Protein AF-A0A1N6H2A5-F1 (afdb_monomer_lite)

Structure (mmCIF, N/CA/C/O backbone):
data_AF-A0A1N6H2A5-F1
#
_entry.id   AF-A0A1N6H2A5-F1
#
loop_
_atom_site.group_PDB
_atom_site.id
_atom_site.type_symbol
_atom_site.label_atom_id
_atom_site.label_alt_id
_atom_site.label_comp_id
_atom_site.label_asym_id
_atom_site.label_entity_id
_atom_site.label_seq_id
_atom_site.pdbx_PDB_ins_code
_atom_site.Cartn_x
_atom_site.Cartn_y
_atom_site.Cartn_z
_atom_site.occupancy
_atom_site.B_iso_or_equiv
_atom_site.auth_seq_id
_atom_site.auth_comp_id
_atom_site.auth_asym_id
_atom_site.auth_atom_id
_atom_site.pdbx_PDB_model_num
ATOM 1 N N . MET A 1 1 ? -45.861 -10.099 0.787 1.00 38.59 1 MET A N 1
ATOM 2 C CA . MET A 1 1 ? -45.024 -10.663 1.870 1.00 38.59 1 MET A CA 1
ATOM 3 C C . MET A 1 1 ? -43.612 -10.834 1.337 1.00 38.59 1 MET A C 1
ATOM 5 O O . MET A 1 1 ? -43.448 -11.525 0.346 1.00 38.59 1 MET A O 1
ATOM 9 N N . GLY A 1 2 ? -42.616 -10.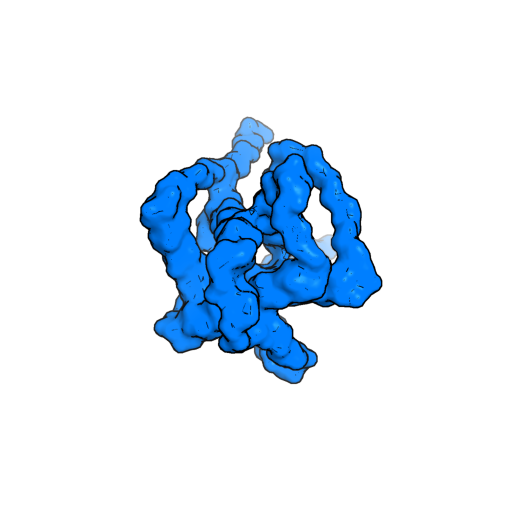193 1.945 1.00 42.06 2 GLY A N 1
ATOM 10 C CA . GLY A 1 2 ? -41.213 -10.354 1.559 1.00 42.06 2 GLY A CA 1
ATOM 11 C C . GLY A 1 2 ? -40.322 -9.941 2.720 1.00 42.06 2 GLY A C 1
ATOM 12 O O . GLY A 1 2 ? -39.887 -8.795 2.789 1.00 42.06 2 GLY A O 1
ATOM 13 N N . LYS A 1 3 ? -40.130 -10.841 3.689 1.00 43.88 3 LYS A N 1
ATOM 14 C CA . LYS A 1 3 ? -39.191 -10.620 4.793 1.00 43.88 3 LYS A CA 1
ATOM 15 C C . LYS A 1 3 ? -37.780 -10.687 4.205 1.00 43.88 3 LYS A C 1
ATOM 17 O O . LYS A 1 3 ? -37.340 -11.758 3.808 1.00 43.88 3 LYS A O 1
ATOM 22 N N . ARG A 1 4 ? -37.098 -9.542 4.099 1.00 52.56 4 ARG A N 1
ATOM 23 C CA . ARG A 1 4 ? -35.657 -9.501 3.822 1.00 52.56 4 ARG A CA 1
ATOM 24 C C . ARG A 1 4 ? -34.958 -10.090 5.041 1.00 52.56 4 ARG A C 1
ATOM 26 O O . ARG A 1 4 ? -35.020 -9.493 6.116 1.00 52.56 4 ARG A O 1
ATOM 33 N N . ASP A 1 5 ? -34.353 -11.259 4.873 1.00 48.44 5 ASP A N 1
ATOM 34 C CA . ASP A 1 5 ? -33.534 -11.893 5.900 1.00 48.44 5 ASP A CA 1
ATOM 35 C C . ASP A 1 5 ? -32.371 -10.959 6.249 1.00 48.44 5 ASP A C 1
ATOM 37 O O . ASP A 1 5 ? -31.398 -10.810 5.506 1.00 48.44 5 ASP A O 1
ATOM 41 N N . ARG A 1 6 ? -32.496 -10.273 7.387 1.00 56.66 6 ARG A N 1
ATOM 42 C CA . ARG A 1 6 ? -31.386 -9.563 8.013 1.00 56.66 6 ARG A CA 1
ATOM 43 C C . ARG A 1 6 ? -30.472 -10.628 8.598 1.00 56.66 6 ARG A C 1
ATOM 45 O O . ARG A 1 6 ? -30.715 -11.112 9.700 1.00 56.66 6 ARG A O 1
ATOM 52 N N . LEU A 1 7 ? -29.444 -11.003 7.840 1.00 55.97 7 LEU A N 1
ATOM 53 C CA . LEU A 1 7 ? -28.393 -11.885 8.334 1.00 55.97 7 LEU A CA 1
ATOM 54 C C . LEU A 1 7 ? -27.825 -11.306 9.634 1.00 55.97 7 LEU A C 1
ATOM 56 O O . LEU A 1 7 ? -27.383 -10.154 9.676 1.00 55.97 7 LEU A O 1
ATOM 60 N N . SER A 1 8 ? -27.852 -12.119 10.688 1.00 59.69 8 SER A N 1
ATOM 61 C CA . SER A 1 8 ? -27.268 -11.781 11.984 1.00 59.69 8 SER A CA 1
ATOM 62 C C . SER A 1 8 ? -25.770 -11.497 11.820 1.00 59.69 8 SER A C 1
ATOM 64 O O . SER A 1 8 ? -25.099 -12.106 10.982 1.00 59.69 8 SER A O 1
ATOM 66 N N . HIS A 1 9 ? -25.224 -10.595 12.637 1.00 60.12 9 HIS A N 1
ATOM 67 C CA . HIS A 1 9 ? -23.795 -10.256 12.663 1.00 60.12 9 HIS A CA 1
ATOM 68 C C . HIS A 1 9 ? -22.895 -11.509 12.722 1.00 60.12 9 HIS A C 1
ATOM 70 O O . HIS A 1 9 ? -21.844 -11.577 12.084 1.00 60.12 9 HIS A O 1
ATOM 76 N N . ASP A 1 10 ? -23.360 -12.557 13.404 1.00 57.78 10 ASP A N 1
ATOM 77 C CA . ASP A 1 10 ? -22.634 -13.818 13.546 1.00 57.78 10 ASP A CA 1
ATOM 78 C C . ASP A 1 10 ? -22.642 -14.673 12.259 1.00 57.78 10 ASP A C 1
ATOM 80 O O . ASP A 1 10 ? -21.664 -15.350 11.933 1.00 57.78 10 ASP A O 1
ATOM 84 N N . GLN A 1 11 ? -23.702 -14.574 11.448 1.00 64.19 11 GLN A N 1
ATOM 85 C CA . GLN A 1 11 ? -23.761 -15.204 10.124 1.00 64.19 11 GLN A CA 1
ATOM 86 C C . GLN A 1 11 ? -22.828 -14.504 9.132 1.00 64.19 11 GLN A C 1
ATOM 88 O O . GLN A 1 11 ? -22.130 -15.181 8.376 1.00 64.19 11 GLN A O 1
ATOM 93 N N . LYS A 1 12 ? -22.741 -13.166 9.185 1.00 68.19 12 LYS A N 1
ATOM 94 C CA . LYS A 1 12 ? -21.757 -12.397 8.404 1.00 68.19 12 LYS A CA 1
ATOM 95 C C . LYS A 1 12 ? -20.324 -12.781 8.790 1.00 68.19 12 LYS A C 1
ATOM 97 O O . LYS A 1 12 ? -19.493 -13.02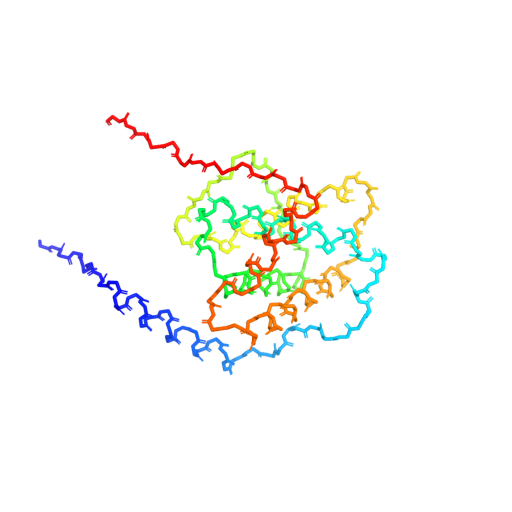5 7.916 1.00 68.19 12 LYS A O 1
ATOM 102 N N . ARG A 1 13 ? -20.046 -12.928 10.092 1.00 63.66 13 ARG A N 1
ATOM 103 C CA . ARG A 1 13 ? -18.735 -13.363 10.601 1.00 63.66 13 ARG A CA 1
ATOM 104 C C . ARG A 1 13 ? -18.364 -14.770 10.123 1.00 63.66 13 ARG A C 1
ATOM 106 O O . ARG A 1 13 ? -17.246 -14.970 9.653 1.00 63.66 13 ARG A O 1
ATOM 113 N N . LYS A 1 14 ? -19.292 -15.733 10.179 1.00 67.25 14 LYS A N 1
ATOM 114 C CA . LYS A 1 14 ? -19.076 -17.093 9.650 1.00 67.25 14 LYS A CA 1
ATOM 115 C C . LYS A 1 14 ? -18.865 -17.113 8.139 1.00 67.25 14 LYS A C 1
ATOM 117 O O . LYS A 1 14 ? -17.983 -17.830 7.674 1.00 67.25 14 LYS A O 1
ATOM 122 N N . ALA A 1 15 ? -19.623 -16.319 7.385 1.00 70.00 15 ALA A N 1
ATOM 123 C CA . ALA A 1 15 ? -19.429 -16.192 5.944 1.00 70.00 15 ALA A CA 1
ATOM 124 C C . ALA A 1 15 ? -18.030 -15.644 5.620 1.00 70.00 15 ALA A C 1
ATOM 126 O O . ALA A 1 15 ? -17.328 -16.235 4.804 1.00 70.00 15 ALA A O 1
ATOM 127 N N . LYS A 1 16 ? -17.571 -14.609 6.340 1.00 70.38 16 LYS A N 1
ATOM 128 C CA . LYS A 1 16 ? -16.218 -14.045 6.200 1.00 70.38 16 LYS A CA 1
ATOM 129 C C . LYS A 1 16 ? -15.128 -15.064 6.555 1.00 70.38 16 LYS A C 1
ATOM 131 O O . LYS A 1 16 ? -14.156 -15.197 5.823 1.00 70.38 16 LYS A O 1
ATOM 136 N N . LEU A 1 17 ? -15.300 -15.839 7.630 1.00 65.06 17 LEU A N 1
ATOM 137 C CA . LEU A 1 17 ? -14.363 -16.907 8.020 1.00 65.06 17 LEU A CA 1
ATOM 138 C C . LEU A 1 17 ? -14.310 -18.063 7.009 1.00 65.06 17 LEU A C 1
ATOM 140 O O . LEU A 1 17 ? -13.234 -18.591 6.741 1.00 65.06 17 LEU A O 1
ATOM 144 N N . LYS A 1 18 ? -15.447 -18.439 6.420 1.00 65.69 18 LYS A N 1
ATOM 145 C CA . LYS A 1 18 ? -15.499 -19.464 5.372 1.00 65.69 18 LYS A CA 1
ATOM 146 C C . LYS A 1 18 ? -14.822 -18.978 4.090 1.00 65.69 18 LYS A C 1
ATOM 148 O O . LYS A 1 18 ? -13.998 -19.688 3.526 1.00 65.69 18 LYS A O 1
ATOM 153 N N . GLN A 1 19 ? -15.102 -17.740 3.692 1.00 61.97 19 GLN A N 1
ATOM 154 C CA . GLN A 1 19 ? -14.461 -17.105 2.544 1.00 61.97 19 GLN A CA 1
ATOM 155 C C . GLN A 1 19 ? -12.942 -16.964 2.755 1.00 61.97 19 GLN A C 1
ATOM 157 O O . GLN A 1 19 ? -12.175 -17.183 1.822 1.00 61.97 19 GLN A O 1
ATOM 162 N N . ARG A 1 20 ? -12.494 -16.693 3.993 1.00 59.81 20 ARG A N 1
ATOM 163 C CA . ARG A 1 20 ? -11.072 -16.719 4.386 1.00 59.81 20 ARG A CA 1
ATOM 164 C C . ARG A 1 20 ? -10.438 -18.087 4.149 1.00 59.81 20 ARG A C 1
ATOM 166 O O . ARG A 1 20 ? -9.432 -18.152 3.454 1.00 59.81 20 ARG A O 1
ATOM 173 N N . ALA A 1 21 ? -11.038 -19.161 4.666 1.00 58.09 21 ALA A N 1
ATOM 174 C CA . ALA A 1 21 ? -10.507 -20.519 4.519 1.00 58.09 21 ALA A CA 1
ATOM 175 C C . ALA A 1 21 ? -10.443 -20.981 3.050 1.00 58.09 21 ALA A C 1
ATOM 177 O O . ALA A 1 21 ? -9.514 -21.679 2.651 1.00 58.09 21 ALA A O 1
ATOM 178 N N . GLU A 1 22 ? -11.407 -20.561 2.228 1.00 58.75 22 GLU A N 1
ATOM 179 C CA . GLU A 1 22 ? -11.428 -20.863 0.793 1.00 58.75 22 GLU A CA 1
ATOM 180 C C . GLU A 1 22 ? -10.357 -20.086 0.003 1.00 58.75 22 GLU A C 1
ATOM 182 O O . GLU A 1 22 ? -9.823 -20.619 -0.972 1.00 58.75 22 GLU A O 1
ATOM 187 N N . ARG A 1 23 ? -9.999 -18.865 0.432 1.00 58.03 23 ARG A N 1
ATOM 188 C CA . ARG A 1 23 ? -8.932 -18.049 -0.181 1.00 58.03 23 ARG A CA 1
ATOM 189 C C . ARG A 1 23 ? -7.530 -18.575 0.149 1.00 58.03 23 ARG A C 1
ATOM 191 O O . ARG A 1 23 ? -6.692 -18.649 -0.746 1.00 58.03 23 ARG A O 1
ATOM 198 N N . THR A 1 24 ? -7.286 -19.032 1.383 1.00 53.25 24 THR A N 1
ATOM 199 C CA . THR A 1 24 ? -5.956 -19.524 1.808 1.00 53.25 24 THR A CA 1
ATOM 200 C C . THR A 1 24 ? -5.507 -20.788 1.060 1.00 53.25 24 THR A C 1
ATOM 202 O O . THR A 1 24 ? -4.315 -21.068 0.988 1.00 53.25 24 THR A O 1
ATOM 205 N N . GLY A 1 25 ? -6.445 -21.564 0.502 1.00 45.12 25 GLY A N 1
ATOM 206 C CA . GLY A 1 25 ? -6.160 -22.848 -0.147 1.00 45.12 25 GLY A CA 1
ATOM 207 C C . GLY A 1 25 ? -5.847 -22.803 -1.649 1.00 45.12 25 GLY A C 1
ATOM 208 O O . GLY A 1 25 ? -5.512 -23.849 -2.198 1.00 45.12 25 GLY A O 1
ATOM 209 N N . LYS A 1 26 ? -5.988 -21.657 -2.340 1.00 47.03 26 LYS A N 1
ATOM 210 C CA . LYS A 1 26 ? -5.980 -21.619 -3.823 1.00 47.03 26 LYS A CA 1
ATOM 211 C C . LYS A 1 26 ? -4.937 -20.723 -4.495 1.00 47.03 26 LYS A C 1
ATOM 213 O O . LYS A 1 26 ? -4.764 -20.856 -5.704 1.00 47.03 26 LYS A O 1
ATOM 218 N N . HIS A 1 27 ? -4.241 -19.845 -3.778 1.00 47.25 27 HIS A N 1
ATOM 219 C CA . HIS A 1 27 ? -3.314 -18.898 -4.406 1.00 47.25 27 HIS A CA 1
ATOM 220 C C . HIS A 1 27 ? -1.849 -19.327 -4.242 1.00 47.25 27 HIS A C 1
ATOM 222 O O . HIS A 1 27 ? -1.363 -19.525 -3.129 1.00 47.25 27 HIS A O 1
ATOM 228 N N . GLU A 1 28 ? -1.126 -19.455 -5.364 1.00 55.34 28 GLU A N 1
ATOM 229 C CA . GLU A 1 28 ? 0.339 -19.369 -5.352 1.00 55.34 28 GLU A CA 1
ATOM 230 C C . GLU A 1 28 ? 0.724 -18.100 -4.593 1.00 55.34 28 GLU A C 1
ATOM 232 O O . GLU A 1 28 ? 0.212 -17.026 -4.910 1.00 55.34 28 GLU A O 1
ATOM 237 N N . LYS A 1 29 ? 1.611 -18.210 -3.597 1.00 64.25 29 LYS A N 1
ATOM 238 C CA . LYS A 1 29 ? 2.030 -17.062 -2.786 1.00 64.25 29 LYS A CA 1
ATOM 239 C C . LYS A 1 29 ? 2.582 -15.966 -3.696 1.00 64.25 29 LYS A C 1
ATOM 241 O O . LYS A 1 29 ? 3.708 -16.053 -4.189 1.00 64.25 29 LYS A O 1
ATOM 246 N N . LEU A 1 30 ? 1.783 -14.923 -3.911 1.00 78.56 30 LEU A N 1
ATOM 247 C CA . LEU A 1 30 ? 2.188 -13.766 -4.697 1.00 78.56 30 LEU A CA 1
ATOM 248 C C . LEU A 1 30 ? 3.233 -12.937 -3.947 1.00 78.56 30 LEU A C 1
ATOM 250 O O . LEU A 1 30 ? 3.970 -12.199 -4.588 1.00 78.56 30 LEU A O 1
ATOM 254 N N . ALA A 1 31 ? 3.382 -13.098 -2.634 1.00 76.00 31 ALA A N 1
ATOM 255 C CA . ALA A 1 31 ? 4.410 -12.431 -1.844 1.00 76.00 31 ALA A CA 1
ATOM 256 C C . ALA A 1 31 ? 5.836 -12.628 -2.411 1.00 76.00 31 ALA A C 1
ATOM 258 O O . ALA A 1 31 ? 6.220 -13.711 -2.862 1.00 76.00 31 ALA A O 1
ATOM 259 N N . TYR A 1 32 ? 6.636 -11.559 -2.392 1.00 79.38 32 TYR A N 1
ATOM 260 C CA . TYR A 1 32 ? 8.063 -11.575 -2.715 1.00 79.38 32 TYR A CA 1
ATOM 261 C C . TYR A 1 32 ? 8.875 -11.310 -1.445 1.00 79.38 32 TYR A C 1
ATOM 263 O O . TYR A 1 32 ? 8.805 -10.232 -0.863 1.00 79.38 32 TYR A O 1
ATOM 271 N N . SER A 1 33 ? 9.665 -12.298 -1.023 1.00 77.62 33 SER A N 1
ATOM 272 C CA . SER A 1 33 ? 10.469 -12.238 0.206 1.00 77.62 33 SER A CA 1
ATOM 273 C C . SER A 1 33 ? 11.915 -11.772 -0.003 1.00 77.62 33 SER A C 1
ATOM 275 O O . SER A 1 33 ? 12.648 -11.579 0.967 1.00 77.62 33 SER A O 1
ATOM 277 N N . GLY A 1 34 ? 12.351 -11.590 -1.254 1.00 80.31 34 GLY A N 1
ATOM 278 C CA . GLY A 1 34 ? 13.713 -11.155 -1.560 1.00 80.31 34 GLY A CA 1
ATOM 279 C C . GLY A 1 34 ? 13.966 -9.674 -1.248 1.00 80.31 34 GLY A C 1
ATOM 280 O O . GLY A 1 34 ? 13.086 -8.935 -0.808 1.00 80.31 34 GLY A O 1
ATOM 281 N N . ARG A 1 35 ? 15.206 -9.228 -1.480 1.00 84.50 35 ARG A N 1
ATOM 282 C CA . ARG A 1 35 ? 15.650 -7.856 -1.164 1.00 84.50 35 ARG A CA 1
ATOM 283 C C . ARG A 1 35 ? 15.695 -6.909 -2.363 1.00 84.50 35 ARG A C 1
ATOM 285 O O . ARG A 1 35 ? 15.912 -5.725 -2.147 1.00 84.50 35 ARG A O 1
ATOM 292 N N . LYS A 1 36 ? 15.467 -7.393 -3.594 1.00 89.25 36 LYS A N 1
ATOM 293 C CA . LYS A 1 36 ? 15.604 -6.587 -4.827 1.00 89.25 36 LYS A CA 1
ATOM 294 C C . LYS A 1 36 ? 14.823 -5.270 -4.756 1.00 89.25 36 LYS A C 1
ATOM 296 O O . LYS A 1 36 ? 15.345 -4.236 -5.134 1.00 89.25 36 LYS A O 1
ATOM 301 N N . TYR A 1 37 ? 13.599 -5.329 -4.242 1.00 90.31 37 TYR A N 1
ATOM 302 C CA . TYR A 1 37 ? 12.676 -4.195 -4.175 1.00 90.31 37 TYR A CA 1
ATOM 303 C C . TYR A 1 37 ? 12.703 -3.461 -2.828 1.00 90.31 37 TYR A C 1
ATOM 305 O O . TYR A 1 37 ? 11.877 -2.594 -2.589 1.00 90.31 37 TYR A O 1
ATOM 313 N N . LYS A 1 38 ? 13.638 -3.815 -1.937 1.00 86.81 38 LYS A N 1
ATOM 314 C CA . LYS A 1 38 ? 13.840 -3.192 -0.619 1.00 86.81 38 LYS A CA 1
ATOM 315 C C . LYS A 1 38 ? 15.108 -2.328 -0.628 1.00 86.81 38 LYS A C 1
ATOM 317 O O . LYS A 1 38 ? 15.951 -2.456 0.257 1.00 86.81 38 LYS A O 1
ATOM 322 N N . THR A 1 39 ? 15.277 -1.526 -1.674 1.00 89.19 39 THR A N 1
ATOM 323 C CA . THR A 1 39 ? 16.435 -0.645 -1.895 1.00 89.19 39 THR A CA 1
ATOM 324 C C . THR A 1 39 ? 16.003 0.821 -1.872 1.00 89.19 39 THR A C 1
ATOM 326 O O . THR A 1 39 ? 14.814 1.120 -1.983 1.00 89.19 39 THR A O 1
ATOM 329 N N . GLU A 1 40 ? 16.966 1.739 -1.742 1.00 89.06 40 GLU A N 1
ATOM 330 C CA . GLU A 1 40 ? 16.705 3.189 -1.759 1.00 89.06 40 GLU A CA 1
ATOM 331 C C . GLU A 1 40 ? 16.024 3.649 -3.056 1.00 89.06 40 GLU A C 1
ATOM 333 O O . GLU A 1 40 ? 15.149 4.506 -3.013 1.00 89.06 40 GLU A O 1
ATOM 338 N N . GLU A 1 41 ? 16.348 3.015 -4.185 1.00 91.50 41 GLU A N 1
ATOM 339 C CA . GLU A 1 41 ? 15.731 3.272 -5.493 1.00 91.50 41 GLU A CA 1
ATOM 340 C C . GLU A 1 41 ? 14.206 3.076 -5.477 1.00 91.50 41 GLU A C 1
ATOM 342 O O . GLU A 1 41 ? 13.467 3.884 -6.033 1.00 91.50 41 GLU A O 1
ATOM 347 N N . PHE A 1 42 ? 13.715 2.032 -4.799 1.00 93.25 42 PHE A N 1
ATOM 348 C CA . PHE A 1 42 ? 12.282 1.731 -4.716 1.00 93.25 42 PHE A CA 1
ATOM 349 C C . PHE A 1 42 ? 11.607 2.318 -3.470 1.00 93.25 42 PHE A C 1
ATOM 351 O O . PHE A 1 42 ? 10.391 2.186 -3.310 1.00 93.25 42 PHE A O 1
ATOM 358 N N . ALA A 1 43 ? 12.358 2.984 -2.589 1.00 92.06 43 ALA A N 1
ATOM 359 C CA . ALA A 1 43 ? 11.799 3.597 -1.390 1.00 92.06 43 ALA A CA 1
ATOM 360 C C . ALA A 1 43 ? 10.684 4.620 -1.702 1.00 92.06 43 ALA A C 1
ATOM 362 O O . ALA A 1 43 ? 9.654 4.561 -1.028 1.00 92.06 43 ALA A O 1
ATOM 363 N N . PRO A 1 44 ? 10.792 5.492 -2.732 1.00 94.19 44 PRO A N 1
ATOM 364 C CA . PRO A 1 44 ? 9.727 6.442 -3.058 1.00 94.19 44 PRO A CA 1
ATOM 365 C C . PRO A 1 44 ? 8.408 5.767 -3.448 1.00 94.19 44 PRO A C 1
ATOM 367 O O . PRO A 1 44 ? 7.347 6.156 -2.959 1.00 94.19 44 PRO A O 1
ATOM 370 N N . ILE A 1 45 ? 8.457 4.733 -4.294 1.00 94.94 45 ILE A N 1
ATOM 371 C CA . ILE A 1 45 ? 7.254 4.028 -4.755 1.00 94.94 45 ILE A CA 1
ATOM 372 C C . ILE A 1 45 ? 6.642 3.162 -3.651 1.00 94.94 45 ILE A C 1
ATOM 374 O O . ILE A 1 45 ? 5.419 3.131 -3.509 1.00 94.94 45 ILE A O 1
ATOM 378 N N . LEU A 1 46 ? 7.468 2.512 -2.822 1.00 94.56 46 LEU A N 1
ATOM 379 C CA . LEU A 1 46 ? 7.003 1.805 -1.628 1.00 94.56 46 LEU A CA 1
ATOM 380 C C . LEU A 1 46 ? 6.264 2.766 -0.701 1.00 94.56 46 LEU A C 1
ATOM 382 O O . LEU A 1 46 ? 5.103 2.527 -0.382 1.00 94.56 46 LEU A O 1
ATOM 386 N N . PHE A 1 47 ? 6.899 3.889 -0.361 1.00 94.75 47 PHE A N 1
ATOM 387 C CA . PHE A 1 47 ? 6.315 4.904 0.505 1.00 94.75 47 PHE A CA 1
ATOM 388 C C . PHE A 1 47 ? 4.986 5.430 -0.047 1.00 94.75 47 PHE A C 1
ATOM 390 O O . PHE A 1 47 ? 3.998 5.473 0.677 1.00 94.75 47 PHE A O 1
ATOM 397 N N . ARG A 1 48 ? 4.911 5.768 -1.340 1.00 95.31 48 ARG A N 1
ATOM 398 C CA . ARG A 1 48 ? 3.658 6.235 -1.960 1.00 95.31 48 ARG A CA 1
ATOM 399 C C . ARG A 1 48 ? 2.557 5.181 -1.952 1.00 95.31 48 ARG A C 1
ATOM 401 O O . ARG A 1 48 ? 1.399 5.515 -1.721 1.00 95.31 48 ARG A O 1
ATOM 408 N N . THR A 1 49 ? 2.912 3.915 -2.149 1.00 96.38 49 THR A N 1
ATOM 409 C CA . THR A 1 49 ? 1.948 2.812 -2.040 1.00 96.38 49 THR A CA 1
ATOM 410 C C . THR A 1 49 ? 1.411 2.697 -0.614 1.00 96.38 49 THR A C 1
ATOM 412 O O . THR A 1 49 ? 0.206 2.596 -0.406 1.00 96.38 49 THR A O 1
ATOM 415 N N . GLU A 1 50 ? 2.299 2.768 0.375 1.00 96.50 50 GLU A N 1
ATOM 416 C CA . GLU A 1 50 ? 1.955 2.723 1.794 1.00 96.50 50 GLU A CA 1
ATOM 417 C C . GLU A 1 50 ? 1.096 3.920 2.227 1.00 96.50 50 GLU A C 1
ATOM 419 O O . GLU A 1 50 ? 0.149 3.742 2.994 1.00 96.50 50 GLU A O 1
ATOM 424 N N . VAL A 1 51 ? 1.355 5.120 1.694 1.00 95.75 51 VAL A N 1
ATOM 425 C CA . VAL A 1 51 ? 0.497 6.297 1.911 1.00 95.75 51 VAL A CA 1
ATOM 426 C C . VAL A 1 51 ? -0.908 6.049 1.363 1.00 95.75 51 VAL A C 1
ATOM 428 O O . VAL A 1 51 ? -1.867 6.260 2.096 1.00 95.75 51 VAL A O 1
ATOM 431 N N . GLY A 1 52 ? -1.057 5.524 0.143 1.00 94.31 52 GLY A N 1
ATOM 432 C CA . GLY A 1 52 ? -2.381 5.224 -0.422 1.00 94.31 52 GLY A CA 1
ATOM 433 C C . GLY A 1 52 ? -3.170 4.180 0.382 1.00 94.31 52 GLY A C 1
ATOM 434 O O . GLY A 1 52 ? -4.384 4.310 0.568 1.00 94.31 52 GLY A O 1
ATOM 435 N N . ILE A 1 53 ? -2.487 3.167 0.929 1.00 95.75 53 ILE A N 1
ATOM 436 C CA . ILE A 1 53 ? -3.103 2.197 1.851 1.00 95.75 53 ILE A CA 1
ATOM 437 C C . ILE A 1 53 ? -3.558 2.896 3.139 1.00 95.75 53 ILE A C 1
ATOM 439 O O . ILE A 1 53 ? -4.676 2.671 3.606 1.00 95.75 53 ILE A O 1
ATOM 443 N N . TYR A 1 54 ? -2.707 3.751 3.710 1.00 94.81 54 TYR A N 1
ATOM 444 C CA . TYR A 1 54 ? -3.017 4.473 4.941 1.00 94.81 54 TYR A CA 1
ATOM 445 C C . TYR A 1 54 ? -4.164 5.478 4.758 1.00 94.81 54 TYR A C 1
ATOM 447 O O . TYR A 1 54 ? -5.052 5.537 5.606 1.00 94.81 54 TYR A O 1
ATOM 455 N N . GLU A 1 55 ? -4.210 6.201 3.637 1.00 92.44 55 GLU A N 1
ATOM 456 C CA . GLU A 1 55 ? -5.337 7.064 3.257 1.00 92.44 55 GLU A CA 1
ATOM 457 C C . GLU A 1 55 ? -6.647 6.289 3.254 1.00 92.44 55 GLU A C 1
ATOM 459 O O . GLU A 1 55 ? -7.598 6.680 3.926 1.00 92.44 55 GLU A O 1
ATOM 464 N N . SER A 1 56 ? -6.669 5.139 2.582 1.00 91.75 56 SER A N 1
ATOM 465 C CA . SER A 1 56 ? -7.856 4.281 2.518 1.00 91.75 56 SER A CA 1
ATOM 466 C C . SER A 1 56 ? -8.300 3.818 3.905 1.00 91.75 56 SER A C 1
ATOM 468 O O . SER A 1 56 ? -9.492 3.802 4.210 1.00 91.75 56 SER A O 1
ATOM 470 N N . TYR A 1 57 ? -7.340 3.465 4.764 1.00 92.69 57 TYR A N 1
ATOM 471 C CA . TYR A 1 57 ? -7.602 3.050 6.139 1.00 92.69 57 TYR A CA 1
ATOM 472 C C . TYR A 1 57 ? -8.231 4.170 6.969 1.00 92.69 57 TYR A C 1
ATOM 474 O O . TYR A 1 57 ? -9.211 3.923 7.669 1.00 92.69 57 TYR A O 1
ATOM 482 N N . VAL A 1 58 ? -7.719 5.398 6.862 1.00 89.69 58 VAL A N 1
ATOM 483 C CA . VAL A 1 58 ? -8.282 6.566 7.556 1.00 89.69 58 VAL A CA 1
ATOM 484 C C . VAL A 1 58 ? -9.667 6.920 7.011 1.00 89.69 58 VAL A C 1
ATOM 486 O O . VAL A 1 58 ? -10.582 7.134 7.801 1.00 89.69 58 VAL A O 1
ATOM 489 N N . ILE A 1 59 ? -9.842 6.925 5.687 1.00 86.31 59 ILE A N 1
ATOM 490 C CA . ILE A 1 59 ? -11.119 7.226 5.019 1.00 86.31 59 ILE A CA 1
ATOM 491 C C . ILE A 1 59 ? -12.215 6.235 5.437 1.00 86.31 59 ILE A C 1
ATOM 493 O O . ILE A 1 59 ? -13.353 6.633 5.661 1.00 86.31 59 ILE A O 1
ATOM 497 N N . CYS A 1 60 ? -11.878 4.955 5.610 1.00 85.00 60 CYS A N 1
ATOM 498 C CA . CYS A 1 60 ? -12.815 3.929 6.079 1.00 85.00 60 CYS A CA 1
ATOM 499 C C . CYS A 1 60 ? -12.989 3.907 7.607 1.00 85.00 60 CYS A C 1
ATOM 501 O O . CYS A 1 60 ? -13.259 2.847 8.169 1.00 85.00 60 CYS A O 1
ATOM 503 N N . GLY A 1 61 ? -12.739 5.015 8.310 1.00 85.38 61 GLY A N 1
ATOM 504 C CA . GLY A 1 61 ? -12.906 5.083 9.765 1.00 85.38 61 GLY A CA 1
ATOM 505 C C . GLY A 1 61 ? -12.037 4.084 10.538 1.00 85.38 61 GLY A C 1
ATOM 506 O O . GLY A 1 61 ? -12.389 3.688 11.645 1.00 85.38 61 GLY A O 1
ATOM 507 N N . ARG A 1 62 ? -10.899 3.660 9.967 1.00 89.62 62 ARG A N 1
ATOM 508 C CA . ARG A 1 62 ? -9.985 2.646 10.527 1.00 89.62 62 ARG A CA 1
ATOM 509 C C . ARG A 1 62 ? -10.586 1.239 10.636 1.00 89.62 62 ARG A C 1
ATOM 511 O O . ARG A 1 62 ? -10.139 0.427 11.444 1.00 89.62 62 ARG A O 1
ATOM 518 N N . GLU A 1 63 ? -11.552 0.910 9.781 1.00 88.62 63 GLU A N 1
ATOM 519 C CA . GLU A 1 63 ? -12.200 -0.409 9.771 1.00 88.62 63 GLU A CA 1
ATOM 520 C C . GLU A 1 63 ? -11.643 -1.381 8.713 1.00 88.62 63 GLU A C 1
ATOM 522 O O . GLU A 1 63 ? -12.001 -2.565 8.715 1.00 88.62 63 GLU A O 1
ATOM 527 N N . LEU A 1 64 ? -10.726 -0.942 7.833 1.00 90.19 64 LEU A N 1
ATOM 528 C CA . LEU A 1 64 ? -10.086 -1.860 6.876 1.00 90.19 64 LEU A CA 1
ATOM 529 C C . LEU A 1 64 ? -9.316 -2.95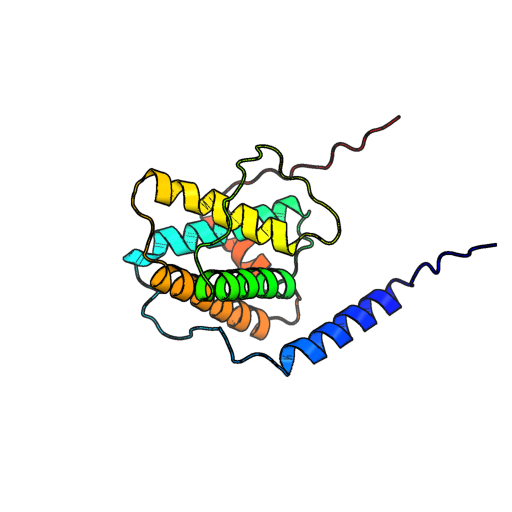8 7.603 1.00 90.19 64 LEU A C 1
ATOM 531 O O . LEU A 1 64 ? -8.748 -2.743 8.667 1.00 90.19 64 LEU A O 1
ATOM 535 N N . THR A 1 65 ? -9.268 -4.142 7.003 1.00 92.00 65 THR A N 1
ATOM 536 C CA . THR A 1 65 ? -8.500 -5.282 7.520 1.00 92.00 65 THR A CA 1
ATOM 537 C C . THR A 1 65 ? -7.339 -5.603 6.599 1.00 92.00 65 THR A C 1
ATOM 539 O O . THR A 1 65 ? -7.464 -5.417 5.389 1.00 92.00 65 THR A O 1
ATOM 542 N N . ASP A 1 66 ? -6.277 -6.203 7.132 1.00 91.94 66 ASP A N 1
ATOM 543 C CA . ASP A 1 66 ? -5.125 -6.652 6.343 1.00 91.94 66 ASP A CA 1
ATOM 544 C C . ASP A 1 66 ? -5.551 -7.587 5.192 1.00 91.94 66 ASP A C 1
ATOM 546 O O . ASP A 1 66 ? -4.943 -7.560 4.129 1.00 91.94 66 ASP A O 1
ATOM 550 N N . ASP A 1 67 ? -6.620 -8.377 5.368 1.00 90.31 67 ASP A N 1
ATOM 551 C CA . ASP A 1 67 ? -7.188 -9.246 4.318 1.00 90.31 67 ASP A CA 1
ATOM 552 C C . ASP A 1 67 ? -7.734 -8.459 3.111 1.00 90.31 67 ASP A C 1
ATOM 554 O O . ASP A 1 67 ? -7.683 -8.937 1.980 1.00 90.31 67 ASP A O 1
ATOM 558 N N . LEU A 1 68 ? -8.307 -7.273 3.350 1.00 91.44 68 LEU A N 1
ATOM 559 C CA . LEU A 1 68 ? -8.851 -6.415 2.290 1.00 91.44 68 LEU A CA 1
ATOM 560 C C . LEU A 1 68 ? -7.715 -5.735 1.531 1.00 91.44 68 LEU A C 1
ATOM 562 O O . LEU A 1 68 ? -7.757 -5.655 0.307 1.00 91.44 68 LEU A O 1
ATOM 566 N N . ILE A 1 69 ? -6.677 -5.300 2.253 1.00 94.31 69 ILE A N 1
ATOM 567 C CA . ILE A 1 69 ? -5.474 -4.734 1.639 1.00 94.31 69 ILE A CA 1
ATOM 568 C C . ILE A 1 69 ? -4.769 -5.790 0.784 1.00 94.31 69 ILE A C 1
ATOM 570 O O . ILE A 1 69 ? -4.406 -5.515 -0.356 1.00 94.31 69 ILE A O 1
ATOM 574 N N . GLU A 1 70 ? -4.621 -7.011 1.303 1.00 94.19 70 GLU A N 1
ATOM 575 C CA . GLU A 1 70 ? -4.073 -8.138 0.550 1.00 94.19 70 GLU A CA 1
ATOM 576 C C . GLU A 1 70 ? -4.872 -8.380 -0.736 1.00 94.19 70 GLU A C 1
ATOM 578 O O . GLU A 1 70 ? -4.289 -8.350 -1.817 1.00 94.19 70 GLU A O 1
ATOM 583 N N . ALA A 1 71 ? -6.199 -8.518 -0.646 1.00 91.56 71 ALA A N 1
ATOM 584 C CA . ALA A 1 71 ? -7.054 -8.747 -1.811 1.00 91.56 71 ALA A CA 1
ATOM 585 C C . ALA A 1 71 ? -6.947 -7.625 -2.861 1.00 91.56 71 ALA A C 1
ATOM 587 O O . ALA A 1 71 ? -6.842 -7.904 -4.060 1.00 91.56 71 ALA A O 1
ATOM 588 N N . ALA A 1 72 ? -6.911 -6.362 -2.425 1.00 93.62 72 ALA A N 1
ATOM 589 C CA . ALA A 1 72 ? -6.722 -5.213 -3.304 1.00 93.62 72 ALA A CA 1
ATOM 590 C C . ALA A 1 72 ? -5.368 -5.271 -4.036 1.00 93.62 72 ALA A C 1
ATOM 592 O O . ALA A 1 72 ? -5.311 -5.141 -5.262 1.00 93.62 72 ALA A O 1
ATOM 593 N N . ILE A 1 73 ? -4.278 -5.540 -3.311 1.00 95.25 73 ILE A N 1
ATOM 594 C CA . ILE A 1 73 ? -2.931 -5.632 -3.887 1.00 95.25 73 ILE A CA 1
ATOM 595 C C . ILE A 1 73 ? -2.809 -6.836 -4.833 1.00 95.25 73 ILE A C 1
ATOM 597 O O . ILE A 1 73 ? -2.248 -6.708 -5.924 1.00 95.25 73 ILE A O 1
ATOM 601 N N . GLU A 1 74 ? -3.354 -7.999 -4.470 1.00 94.00 74 GLU A N 1
ATOM 602 C CA . GLU A 1 74 ? -3.383 -9.173 -5.346 1.00 94.00 74 GLU A CA 1
ATOM 603 C C . GLU A 1 74 ? -4.134 -8.879 -6.646 1.00 94.00 74 GLU A C 1
ATOM 605 O O . GLU A 1 74 ? -3.654 -9.211 -7.737 1.00 94.00 74 GLU A O 1
ATOM 610 N N . ARG A 1 75 ? -5.283 -8.200 -6.551 1.00 92.06 75 ARG A N 1
ATOM 611 C CA . ARG A 1 75 ? -6.064 -7.776 -7.714 1.00 92.06 75 ARG A CA 1
ATOM 612 C C . ARG A 1 75 ? -5.258 -6.847 -8.619 1.00 92.06 75 ARG A C 1
ATOM 614 O O . ARG A 1 75 ? -5.241 -7.084 -9.828 1.00 92.06 75 ARG A O 1
ATOM 621 N N . MET A 1 76 ? -4.538 -5.867 -8.067 1.00 93.62 76 MET A N 1
ATOM 622 C CA . MET A 1 76 ? -3.639 -5.007 -8.850 1.00 93.62 76 MET A CA 1
ATOM 623 C C . MET A 1 76 ? -2.556 -5.821 -9.562 1.00 93.62 76 MET A C 1
ATOM 625 O O . MET A 1 76 ? -2.383 -5.681 -10.771 1.00 93.62 76 MET A O 1
ATOM 629 N N . VAL A 1 77 ? -1.871 -6.726 -8.855 1.00 92.94 77 VAL A N 1
ATOM 630 C CA . VAL A 1 77 ? -0.834 -7.589 -9.446 1.00 92.94 77 VAL A CA 1
ATOM 631 C C . VAL A 1 77 ? -1.399 -8.426 -10.597 1.00 92.94 77 VAL A C 1
ATOM 633 O O . VAL A 1 77 ? -0.787 -8.507 -11.664 1.00 92.94 77 VAL A O 1
ATOM 636 N N . ILE A 1 78 ? -2.574 -9.034 -10.414 1.00 91.62 78 ILE A N 1
ATOM 637 C CA . ILE A 1 78 ? -3.238 -9.838 -11.450 1.00 91.62 78 ILE A CA 1
ATOM 638 C C . ILE A 1 78 ? -3.607 -8.974 -12.661 1.00 91.62 78 ILE A C 1
ATOM 640 O O . ILE A 1 78 ? -3.395 -9.405 -13.796 1.00 91.62 78 ILE A O 1
ATOM 644 N N . GLN A 1 79 ? -4.140 -7.768 -1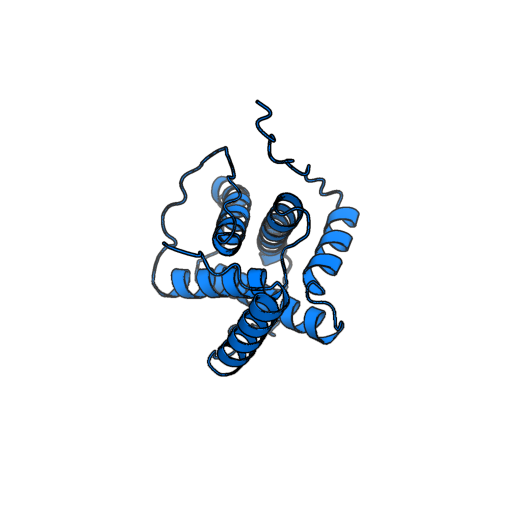2.450 1.00 90.19 79 GLN A N 1
ATOM 645 C CA . GLN A 1 79 ? -4.485 -6.848 -13.537 1.00 90.19 79 GLN A CA 1
ATOM 646 C C . GLN A 1 79 ? -3.237 -6.405 -14.314 1.00 90.19 79 GLN A C 1
ATOM 648 O O . GLN A 1 79 ? -3.218 -6.522 -15.538 1.00 90.19 79 GLN A O 1
ATOM 653 N N . MET A 1 80 ? -2.164 -6.010 -13.622 1.00 90.81 80 MET A N 1
ATOM 654 C CA . MET A 1 80 ? -0.902 -5.580 -14.244 1.00 90.81 80 MET A CA 1
ATOM 655 C C . MET A 1 80 ? -0.222 -6.692 -15.049 1.00 90.81 80 MET A C 1
ATOM 657 O O . MET A 1 80 ? 0.411 -6.428 -16.069 1.00 90.81 80 MET A O 1
ATOM 661 N N . ARG A 1 81 ? -0.371 -7.956 -14.632 1.00 90.19 81 ARG A N 1
ATOM 662 C CA . ARG A 1 81 ? 0.115 -9.107 -15.412 1.00 90.19 81 ARG A CA 1
ATOM 663 C C . ARG A 1 81 ? -0.660 -9.313 -16.714 1.00 90.19 81 ARG A C 1
ATOM 665 O O . ARG A 1 81 ? -0.086 -9.808 -17.678 1.00 90.19 81 ARG A O 1
ATOM 672 N N . LYS A 1 82 ? -1.950 -8.965 -16.745 1.00 88.38 82 LYS A N 1
ATOM 673 C CA . LYS A 1 82 ? -2.819 -9.133 -17.923 1.00 88.38 82 LYS A CA 1
ATOM 674 C C . LYS A 1 82 ? -2.693 -7.994 -18.933 1.00 88.38 82 LYS A C 1
ATOM 676 O O . LYS A 1 82 ? -3.017 -8.191 -20.099 1.00 88.38 82 LYS A O 1
ATOM 681 N N . GLY A 1 83 ? -2.242 -6.819 -18.508 1.00 82.50 83 GLY A N 1
ATOM 682 C CA . GLY A 1 83 ? -2.154 -5.646 -19.368 1.00 82.50 83 GLY A CA 1
ATOM 683 C C . GLY A 1 83 ? -1.928 -4.361 -18.574 1.00 82.50 83 GLY A C 1
ATOM 684 O O . GLY A 1 83 ? -1.658 -4.420 -17.374 1.00 82.50 83 GLY A O 1
ATOM 685 N N . PRO A 1 84 ? -2.000 -3.192 -19.228 1.00 76.25 84 PRO A N 1
ATOM 686 C CA . PRO A 1 84 ? -2.000 -1.920 -18.516 1.00 76.25 84 PRO A CA 1
ATOM 687 C C . PRO A 1 84 ? -3.188 -1.859 -17.548 1.00 76.25 84 PRO A C 1
ATOM 689 O O . PRO A 1 84 ? -4.267 -2.382 -17.842 1.00 76.25 84 PRO A O 1
ATOM 692 N N . LEU A 1 85 ? -2.992 -1.218 -16.392 1.00 72.94 85 LEU A N 1
ATOM 693 C CA . LEU A 1 85 ? -4.100 -0.950 -15.476 1.00 72.94 85 LEU A CA 1
ATOM 694 C C . LEU A 1 85 ? -5.162 -0.106 -16.205 1.00 72.94 85 LEU A C 1
ATOM 696 O O . LEU A 1 85 ? -4.789 0.798 -16.960 1.00 72.94 85 LEU A O 1
ATOM 700 N N . PRO A 1 86 ? -6.466 -0.371 -15.996 1.00 68.69 86 PRO A N 1
ATOM 701 C CA . PRO A 1 86 ? -7.535 0.429 -16.592 1.00 68.69 86 PRO A CA 1
ATOM 702 C C . PRO A 1 86 ? -7.316 1.913 -16.306 1.00 68.69 86 PRO A C 1
ATOM 704 O O . PRO A 1 86 ? -6.854 2.247 -15.219 1.00 68.69 86 PRO A O 1
ATOM 707 N N . HIS A 1 87 ? -7.634 2.813 -17.237 1.00 60.53 87 HIS A N 1
ATOM 708 C CA . HIS A 1 87 ? -7.464 4.250 -16.996 1.00 60.53 87 HIS A CA 1
ATOM 709 C C . HIS A 1 87 ? -8.204 4.681 -15.722 1.00 60.53 87 HIS A C 1
ATOM 711 O O . HIS A 1 87 ? -9.357 4.310 -15.508 1.00 60.53 87 HIS A O 1
ATOM 717 N N . PHE A 1 88 ? -7.506 5.414 -14.857 1.00 60.31 88 PHE A N 1
ATOM 718 C CA . PHE A 1 88 ? -8.086 5.989 -13.651 1.00 60.31 88 PHE A CA 1
ATOM 719 C C . PHE A 1 88 ? -8.817 7.274 -14.036 1.00 60.31 88 PHE A C 1
ATOM 721 O O . PHE A 1 88 ? -8.251 8.126 -14.720 1.00 60.31 88 PHE A O 1
ATOM 728 N N . PHE A 1 89 ? -10.075 7.416 -13.620 1.00 55.91 89 PHE A N 1
ATOM 729 C CA . PHE A 1 89 ? -10.772 8.692 -13.729 1.00 55.91 89 PHE A CA 1
ATOM 730 C C . PHE A 1 89 ? -10.464 9.505 -12.477 1.00 55.91 89 PHE A C 1
ATOM 732 O O . PHE A 1 89 ? -10.801 9.096 -11.367 1.00 55.91 89 PHE A O 1
ATOM 739 N N . LYS A 1 90 ? -9.825 10.664 -12.665 1.00 57.41 90 LYS A N 1
ATOM 740 C CA . LYS A 1 90 ? -9.455 11.605 -11.602 1.00 57.41 90 LYS A CA 1
ATOM 741 C C . LYS A 1 90 ? -10.722 12.253 -11.022 1.00 57.41 90 LYS A C 1
ATOM 743 O O . LYS A 1 90 ? -11.066 13.383 -11.347 1.00 57.41 90 LYS A O 1
ATOM 748 N N . SER A 1 91 ? -11.477 11.509 -10.214 1.00 56.31 91 SER A N 1
ATOM 749 C CA . SER A 1 91 ? -12.578 12.064 -9.428 1.00 56.31 91 SER A CA 1
ATOM 750 C C . SER A 1 91 ? -12.002 12.691 -8.165 1.00 56.31 91 SER A C 1
ATOM 752 O O . SER A 1 91 ? -11.404 12.001 -7.342 1.00 56.31 91 SER A O 1
ATOM 754 N N . ASN A 1 92 ? -12.208 13.993 -7.971 1.00 56.19 92 ASN A N 1
ATOM 755 C CA . ASN A 1 92 ? -11.820 14.671 -6.728 1.00 56.19 92 ASN A CA 1
ATOM 756 C C . ASN A 1 92 ? -12.653 14.218 -5.515 1.00 56.19 92 ASN A C 1
ATOM 758 O O . ASN A 1 92 ? -12.319 14.558 -4.385 1.00 56.19 92 ASN A O 1
ATOM 762 N N . VAL A 1 93 ? -13.711 13.434 -5.737 1.00 57.25 93 VAL A N 1
ATOM 763 C CA . VAL A 1 93 ? -14.560 12.875 -4.687 1.00 57.25 93 VAL A CA 1
ATOM 764 C C . VAL A 1 93 ? -14.268 11.385 -4.575 1.00 57.25 93 VAL A C 1
ATOM 766 O O . VAL A 1 93 ? -14.535 10.628 -5.509 1.00 57.25 93 VAL A O 1
ATOM 769 N N . ILE A 1 94 ? -13.708 10.979 -3.436 1.00 58.47 94 ILE A N 1
ATOM 770 C CA . ILE A 1 94 ? -13.650 9.574 -3.038 1.00 58.47 94 ILE A CA 1
ATOM 771 C C . ILE A 1 94 ? -14.991 9.252 -2.385 1.00 58.47 94 ILE A C 1
ATOM 773 O O . ILE A 1 94 ? -15.294 9.753 -1.303 1.00 58.47 94 ILE A O 1
ATOM 777 N N . THR A 1 95 ? -15.812 8.443 -3.046 1.00 57.75 95 THR A N 1
ATOM 778 C CA . THR A 1 95 ? -17.074 7.978 -2.469 1.00 57.75 95 THR A CA 1
ATOM 779 C C . THR A 1 95 ? -16.847 6.614 -1.834 1.00 57.75 95 THR A C 1
ATOM 781 O O . THR A 1 95 ? -16.601 5.634 -2.533 1.00 57.75 95 THR A O 1
ATOM 784 N N . VAL A 1 96 ? -16.938 6.538 -0.506 1.00 58.62 96 VAL A N 1
ATOM 785 C CA . VAL A 1 96 ? -16.945 5.252 0.197 1.00 58.62 96 VAL A CA 1
ATOM 786 C C . VAL A 1 96 ? -18.295 4.591 -0.058 1.00 58.62 96 VAL A C 1
ATOM 788 O O . VAL A 1 96 ? -19.316 5.013 0.481 1.00 58.62 96 VAL A O 1
ATOM 791 N N . VAL A 1 97 ? -18.309 3.573 -0.914 1.00 62.69 97 VAL A N 1
ATOM 792 C CA . VAL A 1 97 ? -19.474 2.703 -1.102 1.00 62.69 97 VAL A CA 1
ATOM 793 C C . VAL A 1 97 ? -19.239 1.444 -0.276 1.00 62.69 97 VAL A C 1
ATOM 795 O O . VAL A 1 97 ? -18.253 0.745 -0.503 1.00 62.69 97 VAL A O 1
ATOM 798 N N . GLU A 1 98 ? -20.128 1.165 0.682 1.00 61.72 98 GLU A N 1
ATOM 799 C CA . GLU A 1 98 ? -20.067 -0.046 1.514 1.00 61.72 98 GLU A CA 1
ATOM 800 C C . GLU A 1 98 ? -19.998 -1.294 0.613 1.00 61.72 98 GLU A C 1
ATOM 802 O O . GLU A 1 98 ? -20.850 -1.495 -0.258 1.00 61.72 98 GLU A O 1
ATOM 807 N N . GLY A 1 99 ? -18.964 -2.119 0.797 1.00 67.06 99 GLY A N 1
ATOM 808 C CA . GLY A 1 99 ? -18.683 -3.287 -0.042 1.00 67.06 99 GLY A CA 1
ATOM 809 C C . GLY A 1 99 ? -17.777 -3.033 -1.254 1.00 67.06 99 GLY A C 1
ATOM 810 O O . GLY A 1 99 ? -17.586 -3.957 -2.049 1.00 67.06 99 GLY A O 1
ATOM 811 N N . ASN A 1 100 ? -17.224 -1.824 -1.414 1.00 79.62 100 ASN A N 1
ATOM 812 C CA . ASN A 1 100 ? -16.255 -1.483 -2.463 1.00 79.62 100 ASN A CA 1
ATOM 813 C C . ASN A 1 100 ? -14.898 -0.996 -1.913 1.00 79.62 100 ASN A C 1
ATOM 815 O O . ASN A 1 100 ? -14.162 -0.259 -2.570 1.00 79.62 100 ASN A O 1
ATOM 819 N N . GLU A 1 101 ? -14.551 -1.408 -0.695 1.00 84.19 101 GLU A N 1
ATOM 820 C CA . GLU A 1 101 ? -13.338 -0.981 0.004 1.00 84.19 101 GLU A CA 1
ATOM 821 C C . GLU A 1 101 ? -12.058 -1.433 -0.715 1.00 84.19 101 GLU A C 1
ATOM 823 O O . GLU A 1 101 ? -11.050 -0.731 -0.696 1.00 84.19 101 GLU A O 1
ATOM 828 N N . GLU A 1 102 ? -12.092 -2.592 -1.383 1.00 88.50 102 GLU A N 1
ATOM 829 C CA . GLU A 1 102 ? -10.964 -3.073 -2.190 1.00 88.50 102 GLU A CA 1
ATOM 830 C C . GLU A 1 102 ? -10.647 -2.102 -3.340 1.00 88.50 102 GLU A C 1
ATOM 832 O O . GLU A 1 102 ? -9.481 -1.811 -3.589 1.00 88.50 102 GLU A O 1
ATOM 837 N N . GLU A 1 103 ? -11.667 -1.574 -4.025 1.00 86.31 103 GLU A N 1
ATOM 838 C CA . GLU A 1 103 ? -11.466 -0.629 -5.129 1.00 86.31 103 GLU A CA 1
ATOM 839 C C . GLU A 1 103 ? -10.957 0.715 -4.611 1.00 86.31 103 GLU A C 1
ATOM 841 O O . GLU A 1 103 ? -10.027 1.271 -5.185 1.00 86.31 103 GLU A O 1
ATOM 846 N N . LEU A 1 104 ? -11.464 1.178 -3.466 1.00 87.81 104 LEU A N 1
ATOM 847 C CA . LEU A 1 104 ? -10.961 2.380 -2.803 1.00 87.81 104 LEU A CA 1
ATOM 848 C C . LEU A 1 104 ? -9.453 2.300 -2.509 1.00 87.81 104 LEU A C 1
ATOM 850 O O . LEU A 1 104 ? -8.725 3.271 -2.729 1.00 87.81 104 LEU A O 1
ATOM 854 N N . VAL A 1 105 ? -8.972 1.147 -2.030 1.00 92.62 105 VAL A N 1
ATOM 855 C CA . VAL A 1 105 ? -7.538 0.927 -1.778 1.00 92.62 105 VAL A CA 1
ATOM 856 C C . VAL A 1 105 ? -6.737 1.041 -3.070 1.00 92.62 105 VAL A C 1
ATOM 858 O O . VAL A 1 105 ? -5.711 1.722 -3.108 1.00 92.62 105 VAL A O 1
ATOM 861 N N . ILE A 1 106 ? -7.220 0.415 -4.144 1.00 92.69 106 ILE A N 1
ATOM 862 C CA . ILE A 1 106 ? -6.583 0.480 -5.463 1.00 92.69 106 ILE A CA 1
ATOM 863 C C . ILE A 1 106 ? -6.545 1.926 -5.967 1.00 92.69 106 ILE A C 1
ATOM 865 O O . ILE A 1 106 ? -5.495 2.399 -6.401 1.00 92.69 106 ILE A O 1
ATOM 869 N N . GLU A 1 107 ? -7.664 2.642 -5.889 1.00 89.69 107 GLU A N 1
ATOM 870 C CA . GLU A 1 107 ? -7.778 4.037 -6.313 1.00 89.69 107 GLU A CA 1
ATOM 871 C C . GLU A 1 107 ? -6.825 4.951 -5.537 1.00 89.69 107 GLU A C 1
ATOM 873 O O . GLU A 1 107 ? -6.123 5.767 -6.139 1.00 89.69 107 GLU A O 1
ATOM 878 N N . SER A 1 108 ? -6.731 4.776 -4.219 1.00 91.38 108 SER A N 1
ATOM 879 C CA . SER A 1 108 ? -5.881 5.605 -3.356 1.00 91.38 108 SER A CA 1
ATOM 880 C C . SER A 1 108 ? -4.389 5.347 -3.587 1.00 91.38 108 SER A C 1
ATOM 882 O O . SER A 1 108 ? -3.592 6.288 -3.631 1.00 91.38 108 SER A O 1
ATOM 884 N N . ILE A 1 109 ? -3.992 4.086 -3.814 1.00 94.50 109 ILE A N 1
ATOM 885 C CA . ILE A 1 109 ? -2.621 3.739 -4.224 1.00 94.50 109 ILE A CA 1
ATOM 886 C C . ILE A 1 109 ? -2.284 4.406 -5.558 1.00 94.50 109 ILE A C 1
ATOM 888 O O . ILE A 1 109 ? -1.248 5.058 -5.684 1.00 94.50 109 ILE A O 1
ATOM 892 N N . ARG A 1 110 ? -3.164 4.271 -6.554 1.00 92.12 110 ARG A N 1
ATOM 893 C CA . ARG A 1 110 ? -2.929 4.821 -7.893 1.00 92.12 110 ARG A CA 1
ATOM 894 C C . ARG A 1 110 ? -2.830 6.340 -7.879 1.00 92.12 110 ARG A C 1
ATOM 896 O O . ARG A 1 110 ? -1.913 6.875 -8.491 1.00 92.12 110 ARG A O 1
ATOM 903 N N . ARG A 1 111 ? -3.695 7.019 -7.122 1.00 90.06 111 ARG A N 1
ATOM 904 C CA . ARG A 1 111 ? -3.620 8.471 -6.921 1.00 90.06 111 ARG A CA 1
ATOM 905 C C . ARG A 1 111 ? -2.275 8.899 -6.335 1.00 90.06 111 ARG A C 1
ATOM 907 O O . ARG A 1 111 ? -1.705 9.892 -6.770 1.00 90.06 111 ARG A O 1
ATOM 914 N N . ASN A 1 112 ? -1.737 8.145 -5.380 1.00 92.25 112 ASN A N 1
ATOM 915 C CA . ASN A 1 112 ? -0.419 8.438 -4.819 1.00 92.25 112 ASN A CA 1
ATOM 916 C C . ASN A 1 112 ? 0.729 8.167 -5.801 1.00 92.25 112 ASN A C 1
ATOM 918 O O . ASN A 1 112 ? 1.765 8.831 -5.730 1.00 92.25 112 ASN A O 1
ATOM 922 N N . TRP A 1 113 ? 0.563 7.216 -6.721 1.00 93.75 113 TRP A N 1
ATOM 923 C CA . TRP A 1 113 ? 1.528 6.959 -7.791 1.00 93.75 113 TRP A CA 1
ATOM 924 C C . TRP A 1 113 ? 1.539 8.048 -8.867 1.00 93.75 113 TRP A C 1
ATOM 926 O O . TRP A 1 113 ? 2.609 8.301 -9.418 1.00 93.75 113 TRP A O 1
ATOM 936 N N . GLU A 1 114 ? 0.423 8.749 -9.107 1.00 90.06 114 GLU A N 1
ATOM 937 C CA . 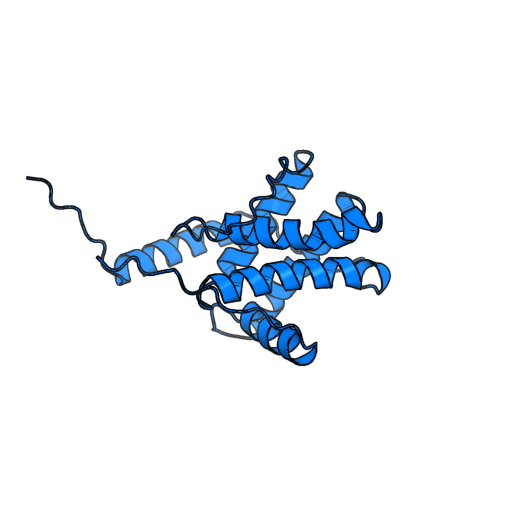GLU A 1 114 ? 0.383 9.889 -10.046 1.00 90.06 114 GLU A CA 1
ATOM 938 C C . GLU A 1 114 ? 1.449 10.940 -9.710 1.00 90.06 114 GLU A C 1
ATOM 940 O O . GLU A 1 114 ? 2.051 11.517 -10.604 1.00 90.06 114 GLU A O 1
ATOM 945 N N . ILE A 1 115 ? 1.773 11.130 -8.428 1.00 89.38 115 ILE A N 1
ATOM 946 C CA . ILE A 1 115 ? 2.809 12.077 -7.986 1.00 89.38 115 ILE A CA 1
ATOM 947 C C . ILE A 1 115 ? 4.197 11.706 -8.538 1.00 89.38 115 ILE A C 1
ATOM 949 O O . ILE A 1 115 ? 5.032 12.583 -8.753 1.00 89.38 115 ILE A O 1
ATOM 953 N N . LEU A 1 116 ? 4.475 10.413 -8.725 1.00 89.75 116 LEU A N 1
ATOM 954 C CA . LEU A 1 116 ? 5.726 9.926 -9.317 1.00 89.75 116 LEU A CA 1
ATOM 955 C C . LEU A 1 116 ? 5.650 9.916 -10.844 1.00 89.75 116 LEU A C 1
ATOM 957 O O . LEU A 1 116 ? 6.636 10.229 -11.507 1.00 89.75 116 LEU A O 1
ATOM 961 N N . GLU A 1 117 ? 4.480 9.606 -11.399 1.00 89.38 117 GLU A N 1
ATOM 962 C CA . GLU A 1 117 ? 4.226 9.675 -12.839 1.00 89.38 117 GLU A CA 1
ATOM 963 C C . GLU A 1 117 ? 4.383 11.104 -13.377 1.00 89.38 117 GLU A C 1
ATOM 965 O O . GLU A 1 117 ? 5.103 11.311 -14.351 1.00 89.38 117 GLU A O 1
ATOM 970 N N . GLU A 1 118 ? 3.827 12.105 -12.687 1.00 89.75 118 GLU A N 1
ATOM 971 C CA . GLU A 1 118 ? 3.966 13.532 -13.012 1.00 89.75 118 GLU A CA 1
ATOM 972 C C . GLU A 1 118 ? 5.431 14.005 -12.982 1.00 89.75 118 GLU A C 1
ATOM 974 O O . GLU A 1 118 ? 5.797 14.950 -13.681 1.00 89.75 118 GLU A O 1
ATOM 979 N N . LYS A 1 119 ? 6.292 13.329 -12.212 1.00 89.81 119 LYS A N 1
ATOM 980 C CA . LYS A 1 119 ? 7.738 13.598 -12.139 1.00 89.81 119 LYS A CA 1
ATOM 981 C C . LYS A 1 119 ? 8.568 12.789 -13.137 1.00 89.81 119 LYS A C 1
ATOM 983 O O . LYS A 1 119 ? 9.773 13.004 -13.227 1.00 89.81 119 LYS A O 1
ATOM 988 N N . GLY A 1 120 ? 7.958 11.856 -13.868 1.00 88.44 120 GLY A N 1
ATOM 989 C CA . GLY A 1 120 ? 8.676 10.915 -14.730 1.00 88.44 120 GLY A CA 1
ATOM 990 C C . GLY A 1 120 ? 9.526 9.895 -13.959 1.00 88.44 120 GLY A C 1
ATOM 991 O O . GLY A 1 120 ? 10.425 9.290 -14.533 1.00 88.44 120 GLY A O 1
ATOM 992 N N . GLU A 1 121 ? 9.248 9.696 -12.670 1.00 91.69 121 GLU A N 1
ATOM 993 C CA . GLU A 1 121 ? 9.985 8.799 -11.767 1.00 91.69 121 GLU A CA 1
ATOM 994 C C . GLU A 1 121 ? 9.286 7.438 -11.608 1.00 91.69 121 GLU A C 1
ATOM 996 O O . GLU A 1 121 ? 9.633 6.650 -10.728 1.00 91.69 121 GLU A O 1
ATOM 1001 N N . MET A 1 122 ? 8.268 7.156 -12.426 1.00 91.62 122 MET A N 1
ATOM 1002 C CA . MET A 1 122 ? 7.471 5.941 -12.299 1.00 91.62 122 MET A CA 1
ATOM 1003 C C . MET A 1 122 ? 8.268 4.705 -12.753 1.00 91.62 122 MET A C 1
ATOM 1005 O O . MET A 1 122 ? 8.681 4.641 -13.915 1.00 91.62 122 MET A O 1
ATOM 1009 N N . PRO A 1 123 ? 8.460 3.692 -11.883 1.00 92.19 123 PRO A N 1
ATOM 1010 C CA . PRO A 1 123 ? 9.141 2.464 -12.268 1.00 92.19 123 PRO A CA 1
ATOM 1011 C C . PRO A 1 123 ? 8.408 1.691 -13.366 1.00 92.19 123 PRO A C 1
ATOM 1013 O O . PRO A 1 123 ? 7.196 1.815 -13.563 1.00 92.19 123 PRO A O 1
ATOM 1016 N N . GLY A 1 124 ? 9.146 0.803 -14.034 1.00 91.50 124 GLY A N 1
ATOM 1017 C CA . GLY A 1 124 ? 8.569 -0.130 -14.993 1.00 91.50 124 GLY A CA 1
ATOM 1018 C C . GLY A 1 124 ? 7.534 -1.057 -14.348 1.00 91.50 124 GLY A C 1
ATOM 1019 O O . GLY A 1 124 ? 7.597 -1.388 -13.163 1.00 91.50 124 GLY A O 1
ATOM 1020 N N . ARG A 1 125 ? 6.583 -1.537 -15.155 1.00 92.00 125 ARG A N 1
ATOM 1021 C CA . ARG A 1 125 ? 5.475 -2.397 -14.705 1.00 92.00 125 ARG A CA 1
ATOM 1022 C C . ARG A 1 125 ? 5.922 -3.601 -13.874 1.00 92.00 125 ARG A C 1
ATOM 1024 O O . ARG A 1 125 ? 5.289 -3.917 -12.870 1.00 92.00 125 ARG A O 1
ATOM 1031 N N . ASP A 1 126 ? 6.984 -4.280 -14.292 1.00 91.56 126 ASP A N 1
ATOM 1032 C CA . ASP A 1 126 ? 7.465 -5.482 -13.606 1.00 91.56 126 ASP A CA 1
ATOM 1033 C C . ASP A 1 126 ? 8.058 -5.149 -12.230 1.00 91.56 126 ASP A C 1
ATOM 1035 O O . ASP A 1 126 ? 7.907 -5.923 -11.281 1.00 91.56 126 ASP A O 1
ATOM 1039 N N . ASP A 1 127 ? 8.656 -3.967 -12.088 1.00 93.31 127 ASP A N 1
ATOM 1040 C CA . ASP A 1 127 ? 9.172 -3.489 -10.811 1.00 93.31 127 ASP A CA 1
ATOM 1041 C C . ASP A 1 127 ? 8.050 -3.008 -9.890 1.00 93.31 127 ASP A C 1
ATOM 1043 O O . ASP A 1 127 ? 8.070 -3.335 -8.706 1.00 93.31 127 ASP A O 1
ATOM 1047 N N . LEU A 1 128 ? 7.004 -2.369 -10.425 1.00 93.94 128 LEU A N 1
ATOM 1048 C CA . LEU A 1 128 ? 5.781 -2.076 -9.666 1.00 93.94 128 LEU A CA 1
ATOM 1049 C C . LEU A 1 128 ? 5.130 -3.354 -9.126 1.00 93.94 128 LEU A C 1
ATOM 1051 O O . LEU A 1 128 ? 4.764 -3.423 -7.954 1.00 93.94 128 LEU A O 1
ATOM 1055 N N . ILE A 1 129 ? 5.038 -4.402 -9.954 1.00 93.50 129 ILE A N 1
ATOM 1056 C CA . ILE A 1 129 ? 4.582 -5.723 -9.503 1.00 93.50 129 ILE A CA 1
ATOM 1057 C C . ILE A 1 129 ? 5.492 -6.231 -8.377 1.00 93.50 129 ILE A C 1
ATOM 1059 O O . ILE A 1 129 ? 4.999 -6.736 -7.371 1.00 93.50 129 ILE A O 1
ATOM 1063 N N . GLY A 1 130 ? 6.811 -6.092 -8.508 1.00 93.75 130 GLY A N 1
ATOM 1064 C CA . GLY A 1 130 ? 7.775 -6.450 -7.467 1.00 93.75 130 GLY A CA 1
ATOM 1065 C C . GLY A 1 130 ? 7.563 -5.719 -6.137 1.00 93.75 130 GLY A C 1
ATOM 1066 O O . GLY A 1 130 ? 7.585 -6.346 -5.072 1.00 93.75 130 GLY A O 1
ATOM 1067 N N . VAL A 1 131 ? 7.299 -4.416 -6.198 1.00 94.25 131 VAL A N 1
ATOM 1068 C CA . VAL A 1 131 ? 6.989 -3.553 -5.050 1.00 94.25 131 VAL A CA 1
ATOM 1069 C C . VAL A 1 131 ? 5.697 -4.000 -4.365 1.00 94.25 131 VAL A C 1
ATOM 1071 O O . VAL A 1 131 ? 5.702 -4.264 -3.164 1.00 94.25 131 VAL A O 1
ATOM 1074 N N . LEU A 1 132 ? 4.616 -4.212 -5.121 1.00 95.44 132 LEU A N 1
ATOM 1075 C CA . LEU A 1 132 ? 3.346 -4.716 -4.583 1.00 95.44 132 LEU A CA 1
ATOM 1076 C C . LEU A 1 132 ? 3.513 -6.075 -3.889 1.00 95.44 132 LEU A C 1
ATOM 1078 O O . LEU A 1 132 ? 3.047 -6.283 -2.770 1.00 95.44 132 LEU A O 1
ATOM 1082 N N . ARG A 1 133 ? 4.256 -6.996 -4.509 1.00 94.44 133 ARG A N 1
ATOM 1083 C CA . ARG A 1 133 ? 4.567 -8.307 -3.919 1.00 94.44 133 ARG A CA 1
ATOM 1084 C C . ARG A 1 133 ? 5.426 -8.199 -2.656 1.00 94.44 133 ARG A C 1
ATOM 1086 O O . ARG A 1 133 ? 5.349 -9.070 -1.791 1.00 94.44 133 ARG A O 1
ATOM 1093 N N . THR A 1 134 ? 6.236 -7.150 -2.540 1.00 94.50 134 THR A N 1
ATOM 1094 C CA . THR A 1 134 ? 7.021 -6.865 -1.333 1.00 94.50 134 THR A CA 1
ATOM 1095 C C . THR A 1 134 ? 6.113 -6.419 -0.188 1.00 94.50 134 THR A C 1
ATOM 1097 O O . THR A 1 134 ? 6.309 -6.861 0.942 1.00 94.50 134 THR A O 1
ATOM 1100 N N . ILE A 1 135 ? 5.073 -5.632 -0.476 1.00 94.25 135 ILE A N 1
ATOM 1101 C CA . ILE A 1 135 ? 4.061 -5.235 0.513 1.00 94.25 135 ILE A CA 1
ATOM 1102 C C . ILE A 1 135 ? 3.226 -6.438 0.959 1.00 94.25 135 ILE A C 1
ATOM 1104 O O . ILE A 1 135 ? 3.015 -6.599 2.158 1.00 94.25 135 ILE A O 1
ATOM 1108 N N . LEU A 1 136 ? 2.841 -7.340 0.045 1.00 93.56 136 LEU A N 1
ATOM 1109 C CA . LEU A 1 136 ? 2.195 -8.614 0.412 1.00 93.56 136 LEU A CA 1
ATOM 1110 C C . LEU A 1 136 ? 3.038 -9.415 1.415 1.00 93.56 136 LEU A C 1
ATOM 1112 O O . LEU A 1 136 ? 2.519 -9.957 2.385 1.00 93.56 136 LEU A O 1
ATOM 1116 N N . HIS A 1 137 ? 4.359 -9.443 1.231 1.00 91.44 137 HIS A N 1
ATOM 1117 C CA . HIS A 1 137 ? 5.241 -10.099 2.191 1.00 91.44 137 HIS A CA 1
ATOM 1118 C C . HIS A 1 137 ? 5.295 -9.375 3.549 1.00 91.44 137 HIS A C 1
ATOM 1120 O O . HIS A 1 137 ? 5.368 -10.030 4.589 1.00 91.44 137 HIS A O 1
ATOM 1126 N N . SER A 1 138 ? 5.247 -8.040 3.566 1.00 90.12 138 SER A N 1
ATOM 1127 C CA . SER A 1 138 ? 5.133 -7.269 4.811 1.00 90.12 138 SER A CA 1
ATOM 1128 C C . SER A 1 138 ? 3.806 -7.542 5.528 1.00 90.12 138 SER A C 1
ATOM 1130 O O . SER A 1 138 ? 3.814 -7.741 6.741 1.00 90.12 138 SER A O 1
ATOM 1132 N N . LEU A 1 139 ? 2.689 -7.620 4.798 1.00 91.25 139 LEU A N 1
ATOM 1133 C CA . LEU A 1 139 ? 1.380 -8.012 5.332 1.00 91.25 139 LEU A CA 1
ATOM 1134 C C . LEU A 1 139 ? 1.454 -9.377 6.025 1.00 91.25 139 LEU A C 1
ATOM 1136 O O . LEU A 1 139 ? 1.076 -9.486 7.191 1.00 91.25 139 LEU A O 1
ATOM 1140 N N . ASP A 1 140 ? 2.021 -10.384 5.356 1.00 88.06 140 ASP A N 1
ATOM 1141 C CA . ASP A 1 140 ? 2.233 -11.720 5.930 1.00 88.06 140 ASP A CA 1
ATOM 1142 C C . ASP A 1 140 ? 3.058 -11.671 7.225 1.00 88.06 140 ASP A C 1
ATOM 1144 O O . ASP A 1 140 ? 2.714 -12.310 8.225 1.00 88.06 140 ASP A O 1
ATOM 1148 N N . LEU A 1 141 ? 4.148 -10.896 7.222 1.00 88.56 141 LEU A N 1
ATOM 1149 C CA . LEU A 1 141 ? 5.038 -10.759 8.371 1.00 88.56 141 LEU A CA 1
ATOM 1150 C C . LEU A 1 141 ? 4.296 -10.177 9.582 1.00 88.56 141 LEU A C 1
ATOM 1152 O O . LEU A 1 141 ? 4.324 -10.773 10.658 1.00 88.56 141 LEU A O 1
ATOM 1156 N N . TRP A 1 142 ? 3.613 -9.045 9.417 1.00 88.12 142 TRP A N 1
ATOM 1157 C CA . TRP A 1 142 ? 2.930 -8.360 10.521 1.00 88.12 142 TRP A CA 1
ATOM 1158 C C . TRP A 1 142 ? 1.676 -9.099 10.993 1.00 88.12 142 TRP A C 1
ATOM 1160 O O . TRP A 1 142 ? 1.393 -9.136 12.193 1.00 88.12 142 TRP A O 1
ATOM 1170 N N . ARG A 1 143 ? 0.980 -9.782 10.080 1.00 82.75 143 ARG A N 1
ATOM 1171 C CA . ARG A 1 143 ? -0.125 -10.680 10.422 1.00 82.75 143 ARG A CA 1
ATOM 1172 C C . ARG A 1 143 ? 0.347 -11.874 11.248 1.00 82.75 143 ARG A C 1
ATOM 1174 O O . ARG A 1 143 ? -0.342 -12.281 12.169 1.00 82.75 143 ARG A O 1
ATOM 1181 N N . SER A 1 144 ? 1.529 -12.426 10.972 1.00 80.94 144 SER A N 1
ATOM 1182 C CA . SER A 1 144 ? 2.059 -13.551 11.760 1.00 80.94 144 SER A CA 1
ATOM 1183 C C . SER A 1 144 ? 2.451 -13.174 13.196 1.00 80.94 144 SER A C 1
ATOM 1185 O O . SER A 1 144 ? 2.475 -14.033 14.074 1.00 80.94 144 SER A O 1
ATOM 1187 N N . GLN A 1 145 ? 2.742 -11.894 13.447 1.00 81.38 145 GLN A N 1
ATOM 1188 C CA . GLN A 1 145 ? 3.179 -11.400 14.756 1.00 81.38 145 GLN A CA 1
ATOM 1189 C C . GLN A 1 145 ? 2.018 -11.037 15.686 1.00 81.38 145 GLN A C 1
ATOM 1191 O O . GLN A 1 145 ? 2.229 -10.872 16.887 1.00 81.38 145 GLN A O 1
ATOM 1196 N N . THR A 1 146 ? 0.797 -10.896 15.162 1.00 76.44 146 THR A N 1
ATOM 1197 C CA . THR A 1 146 ? -0.362 -10.456 15.946 1.00 76.44 146 THR A CA 1
ATOM 1198 C C . THR A 1 146 ? -1.598 -11.291 15.620 1.00 76.44 146 THR A C 1
ATOM 1200 O O . THR A 1 146 ? -1.834 -11.662 14.480 1.00 76.44 146 THR A O 1
ATOM 1203 N N . LEU A 1 147 ? -2.449 -11.560 16.614 1.00 77.50 147 LEU A N 1
ATOM 1204 C CA . LEU A 1 147 ? -3.766 -12.175 16.372 1.00 77.50 147 LEU A CA 1
ATOM 1205 C C . LEU A 1 147 ? -4.807 -11.152 15.875 1.00 77.50 147 LEU A C 1
ATOM 1207 O O . LEU A 1 147 ? -5.990 -11.475 15.755 1.00 77.50 147 LEU A O 1
ATOM 1211 N N . HIS A 1 148 ? -4.384 -9.909 15.625 1.00 82.00 148 HIS A N 1
ATOM 1212 C CA . HIS A 1 148 ? -5.264 -8.816 15.244 1.00 82.00 148 HIS A CA 1
ATOM 1213 C C . HIS A 1 148 ? -5.456 -8.794 13.720 1.00 82.00 148 HIS A C 1
ATOM 1215 O O . HIS A 1 148 ? -4.481 -8.915 12.982 1.00 82.00 148 HIS A O 1
ATOM 1221 N N . PRO A 1 149 ? -6.682 -8.585 13.209 1.00 82.44 149 PRO A N 1
ATOM 1222 C CA . PRO A 1 149 ? -6.947 -8.532 11.766 1.00 82.44 149 PRO A CA 1
ATOM 1223 C C . PRO A 1 149 ? -6.363 -7.295 11.049 1.00 82.44 149 PRO A C 1
ATOM 1225 O O . PRO A 1 149 ? -6.576 -7.147 9.847 1.00 82.44 149 PRO A O 1
ATOM 1228 N N . GLN A 1 150 ? -5.689 -6.402 11.780 1.00 90.50 150 GLN A N 1
ATOM 1229 C CA . GLN A 1 150 ? -5.133 -5.120 11.318 1.00 90.50 150 GLN A CA 1
ATOM 1230 C C . GLN A 1 150 ? -3.659 -4.962 11.748 1.00 90.50 150 GLN A C 1
ATOM 1232 O O . GLN A 1 150 ? -3.218 -3.864 12.080 1.00 90.50 150 GLN A O 1
ATOM 1237 N N . GLY A 1 151 ? -2.908 -6.062 11.860 1.00 90.19 151 GLY A N 1
ATOM 1238 C CA . GLY A 1 151 ? -1.528 -6.039 12.353 1.00 90.19 151 GLY A CA 1
ATOM 1239 C C . GLY A 1 151 ? -0.620 -5.142 11.510 1.00 90.19 151 GLY A C 1
ATOM 1240 O O . GLY A 1 151 ? 0.102 -4.303 12.052 1.00 90.19 151 GLY A O 1
ATOM 1241 N N . TYR A 1 152 ? -0.703 -5.265 10.183 1.00 92.94 152 TYR A N 1
ATOM 1242 C CA . TYR A 1 152 ? 0.029 -4.396 9.261 1.00 92.94 152 TYR A CA 1
ATOM 1243 C C . TYR A 1 152 ? -0.480 -2.955 9.309 1.00 92.94 152 TYR A C 1
ATOM 1245 O O . TYR A 1 152 ? 0.323 -2.028 9.380 1.00 92.94 152 TYR A O 1
ATOM 1253 N N . LEU A 1 153 ? -1.799 -2.752 9.318 1.00 93.75 153 LEU A N 1
ATOM 1254 C CA . LEU A 1 153 ? -2.394 -1.412 9.344 1.00 93.75 153 LEU A CA 1
ATOM 1255 C C . LEU A 1 153 ? -2.037 -0.616 10.610 1.00 93.75 153 LEU A C 1
ATOM 1257 O O . LEU A 1 153 ? -1.769 0.580 10.517 1.00 93.75 153 LEU A O 1
ATOM 1261 N N . HIS A 1 154 ? -1.946 -1.256 11.779 1.00 91.81 154 HIS A N 1
ATOM 1262 C CA . HIS A 1 154 ? -1.467 -0.590 12.996 1.00 91.81 154 HIS A CA 1
ATOM 1263 C C . HIS A 1 154 ? 0.020 -0.241 12.937 1.00 91.81 154 HIS A C 1
ATOM 1265 O O . HIS A 1 154 ? 0.414 0.846 13.370 1.00 91.81 154 HIS A O 1
ATOM 1271 N N . PHE A 1 155 ? 0.848 -1.140 12.393 1.00 92.31 155 PHE A N 1
ATOM 1272 C CA . PHE A 1 155 ? 2.250 -0.827 12.120 1.00 92.31 155 PHE A CA 1
ATOM 1273 C C . PHE A 1 155 ? 2.355 0.398 11.202 1.00 92.31 155 PHE A C 1
ATOM 1275 O O . PHE A 1 155 ? 3.074 1.349 11.518 1.00 92.31 155 PHE A O 1
ATOM 1282 N N . LEU A 1 156 ? 1.589 0.391 10.110 1.00 93.19 156 LEU A N 1
ATOM 1283 C CA . LEU A 1 156 ? 1.570 1.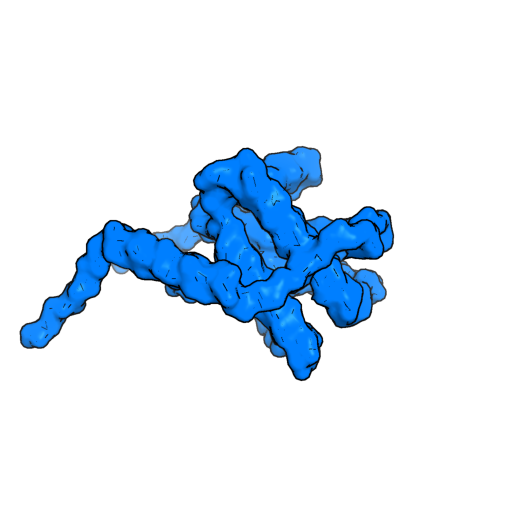440 9.104 1.00 93.19 156 LEU A CA 1
ATOM 1284 C C . LEU A 1 156 ? 1.111 2.779 9.690 1.00 93.19 156 LEU A C 1
ATOM 1286 O O . LEU A 1 156 ? 1.779 3.788 9.495 1.00 93.19 156 LEU A O 1
ATOM 1290 N N . GLU A 1 157 ? 0.032 2.797 10.472 1.00 92.69 157 GLU A N 1
ATOM 1291 C CA . GLU A 1 157 ? -0.438 4.004 11.157 1.00 92.69 157 GLU A CA 1
ATOM 1292 C C . GLU A 1 157 ? 0.642 4.586 12.084 1.00 92.69 157 GLU A C 1
ATOM 1294 O O . GLU A 1 157 ? 0.898 5.793 12.079 1.00 92.69 157 GLU A O 1
ATOM 1299 N N . GLY A 1 158 ? 1.312 3.736 12.868 1.00 91.44 158 GLY A N 1
ATOM 1300 C CA . GLY A 1 158 ? 2.414 4.162 13.731 1.00 91.44 158 GLY A CA 1
ATOM 1301 C C . GLY A 1 158 ? 3.607 4.709 12.943 1.00 91.44 158 GLY A C 1
ATOM 1302 O O . GLY A 1 158 ? 4.226 5.690 13.359 1.00 91.44 158 GLY A O 1
ATOM 1303 N N . PHE A 1 159 ? 3.924 4.100 11.801 1.00 91.50 159 PHE A N 1
ATOM 1304 C CA . PHE A 1 159 ? 4.986 4.544 10.902 1.00 91.50 159 PHE A CA 1
ATOM 1305 C C . PHE A 1 159 ? 4.662 5.900 10.257 1.00 91.50 159 PHE A C 1
ATOM 1307 O O . PHE A 1 159 ? 5.474 6.822 10.330 1.00 91.50 159 PHE A O 1
ATOM 1314 N N . MET A 1 160 ? 3.450 6.068 9.728 1.00 93.38 160 MET A N 1
ATOM 1315 C CA . MET A 1 160 ? 2.999 7.301 9.075 1.00 93.38 160 MET A CA 1
ATOM 1316 C C . MET A 1 160 ? 2.966 8.492 10.036 1.00 93.38 160 MET A C 1
ATOM 1318 O O . MET A 1 160 ? 3.437 9.576 9.691 1.00 93.38 160 MET A O 1
ATOM 1322 N N . LYS A 1 161 ? 2.525 8.278 11.285 1.00 90.81 161 LYS A N 1
ATOM 1323 C CA . LYS A 1 161 ? 2.581 9.305 12.340 1.00 90.81 161 LYS A CA 1
ATOM 1324 C C . LYS A 1 161 ? 4.011 9.766 12.631 1.00 90.81 161 LYS A C 1
ATOM 1326 O O . LYS A 1 161 ? 4.239 10.959 12.803 1.00 90.81 161 LYS A O 1
ATOM 1331 N N . LYS A 1 162 ? 4.986 8.849 12.654 1.00 90.38 162 LYS A N 1
ATOM 1332 C CA . LYS A 1 162 ? 6.407 9.195 12.863 1.00 90.38 162 LYS A CA 1
ATOM 1333 C C . LYS A 1 162 ? 6.993 10.007 11.711 1.00 90.38 162 LYS A C 1
ATOM 1335 O O . LYS A 1 162 ? 7.876 10.823 11.947 1.00 90.38 162 LYS A O 1
ATOM 1340 N N . LEU A 1 163 ? 6.503 9.791 10.493 1.00 87.81 163 LEU A N 1
ATOM 1341 C CA . LEU A 1 163 ? 6.909 10.541 9.304 1.00 87.81 163 LEU A CA 1
ATOM 1342 C C . LEU A 1 163 ? 6.156 11.871 9.131 1.00 87.81 163 LEU A C 1
ATOM 1344 O O . LEU A 1 163 ? 6.432 12.601 8.184 1.00 87.81 163 LEU A O 1
ATOM 1348 N N . GLY A 1 164 ? 5.220 12.200 10.029 1.00 85.06 164 GLY A N 1
ATOM 1349 C CA . GLY A 1 164 ? 4.443 13.439 9.961 1.00 85.06 164 GLY A CA 1
ATOM 1350 C C . GLY A 1 164 ? 3.359 13.444 8.879 1.00 85.06 164 GLY A C 1
ATOM 1351 O O . GLY A 1 164 ? 2.874 14.512 8.514 1.00 85.06 164 GLY A O 1
ATOM 1352 N N . VAL A 1 165 ? 2.961 12.275 8.363 1.00 84.56 165 VAL A N 1
ATOM 1353 C CA . VAL A 1 165 ? 1.859 12.166 7.398 1.00 84.56 165 VAL A CA 1
ATOM 1354 C C . VAL A 1 165 ? 0.533 12.339 8.141 1.00 84.56 165 VAL A C 1
ATOM 1356 O O . VAL A 1 165 ? 0.142 11.487 8.943 1.00 84.56 165 VAL A O 1
ATOM 1359 N N . SER A 1 166 ? -0.159 13.448 7.873 1.00 76.62 166 SER A N 1
ATOM 1360 C CA . SER A 1 166 ? -1.485 13.751 8.421 1.00 76.62 166 SER A CA 1
ATOM 1361 C C . SER A 1 166 ? -2.536 13.638 7.324 1.00 76.62 166 SER A C 1
ATOM 1363 O O . SER A 1 166 ? -2.455 14.342 6.320 1.00 76.62 166 SER A O 1
ATOM 1365 N N . ILE A 1 167 ? -3.517 12.761 7.525 1.00 78.50 167 ILE A N 1
ATOM 1366 C CA . ILE A 1 167 ? -4.675 12.597 6.643 1.00 78.50 167 ILE A CA 1
ATOM 1367 C C . ILE A 1 167 ? -5.911 12.871 7.486 1.00 78.50 167 ILE A C 1
ATOM 1369 O O . ILE A 1 167 ? -6.079 12.284 8.558 1.00 78.50 167 ILE A O 1
ATOM 1373 N N . GLU A 1 168 ? -6.743 13.795 7.018 1.00 67.69 168 GLU A N 1
ATOM 1374 C CA . GLU A 1 168 ? -7.996 14.127 7.681 1.00 67.69 168 GLU A CA 1
ATOM 1375 C C . GLU A 1 168 ? -9.051 13.068 7.366 1.00 67.69 168 GLU A C 1
ATOM 1377 O O . GLU A 1 168 ? -9.241 12.652 6.223 1.00 67.69 168 GLU A O 1
ATOM 1382 N N . GLU A 1 169 ? -9.735 12.615 8.410 1.00 64.62 169 GLU A N 1
ATOM 1383 C CA . GLU A 1 169 ? -10.863 11.708 8.279 1.00 64.62 169 GLU A CA 1
ATOM 1384 C C . GLU A 1 169 ? -12.042 12.475 7.678 1.00 64.62 169 GLU A C 1
ATOM 1386 O O . GLU A 1 169 ? -12.631 13.345 8.324 1.00 64.62 169 GLU A O 1
ATOM 1391 N N . VAL A 1 170 ? -12.387 12.162 6.429 1.00 56.28 170 VAL A N 1
ATOM 1392 C CA . VAL A 1 170 ? -13.590 12.704 5.799 1.00 56.28 170 VAL A CA 1
ATOM 1393 C C . VAL A 1 170 ? -14.780 11.971 6.402 1.00 56.28 170 VAL A C 1
ATOM 1395 O O . VAL A 1 170 ? -15.126 10.866 5.988 1.00 56.28 170 VAL A O 1
ATOM 1398 N N . ARG A 1 171 ? -15.403 12.575 7.417 1.00 45.81 171 ARG A N 1
ATOM 1399 C CA . ARG A 1 171 ? -16.686 12.082 7.924 1.00 45.81 171 ARG A CA 1
ATOM 1400 C C . ARG A 1 171 ? -17.703 12.144 6.783 1.00 45.81 171 ARG A C 1
ATOM 1402 O O . ARG A 1 171 ? -17.783 13.190 6.131 1.00 45.81 171 ARG A O 1
ATOM 1409 N N . PRO A 1 172 ? -18.490 11.083 6.535 1.00 47.41 172 PRO A N 1
ATOM 1410 C CA . PRO A 1 172 ? -19.602 11.192 5.609 1.00 47.41 172 PRO A CA 1
ATOM 1411 C C . PRO A 1 172 ? -20.507 12.318 6.108 1.00 47.41 172 PRO A C 1
ATOM 1413 O O . PRO A 1 172 ? -20.859 12.361 7.290 1.00 47.41 172 PRO A O 1
ATOM 1416 N N . ILE A 1 173 ? -20.837 13.253 5.217 1.00 44.78 173 ILE A N 1
ATOM 1417 C CA . ILE A 1 173 ? -21.894 14.228 5.462 1.00 44.78 173 ILE A CA 1
ATOM 1418 C C . ILE A 1 173 ? -23.151 13.383 5.636 1.00 44.78 173 ILE A C 1
ATOM 1420 O O . ILE A 1 173 ? -23.682 12.824 4.681 1.00 44.78 173 ILE A O 1
ATOM 1424 N N . SER A 1 174 ? -23.559 13.179 6.883 1.00 42.31 174 SER A N 1
ATOM 1425 C CA . SER A 1 174 ? -24.888 12.689 7.184 1.00 42.31 174 SER A CA 1
ATOM 1426 C C . SER A 1 174 ? -25.835 13.776 6.703 1.00 42.31 174 SER A C 1
ATOM 1428 O O . SER A 1 174 ? -25.948 14.806 7.368 1.00 42.31 174 SER A O 1
ATOM 1430 N N . ASP A 1 175 ? -26.450 13.569 5.541 1.00 42.25 175 ASP A N 1
ATOM 1431 C CA . ASP A 1 175 ? -27.615 14.333 5.116 1.00 42.25 175 ASP A CA 1
ATOM 1432 C C . ASP A 1 175 ? -28.698 14.127 6.184 1.00 42.25 175 ASP A C 1
ATOM 1434 O O . ASP A 1 175 ? -29.425 13.134 6.212 1.00 42.25 175 ASP A O 1
ATOM 1438 N N . THR A 1 176 ? -28.726 15.035 7.154 1.00 43.31 176 THR A N 1
ATOM 1439 C CA . THR A 1 176 ? -29.911 15.337 7.942 1.00 43.31 176 THR A CA 1
ATOM 1440 C C . THR A 1 176 ? -30.847 16.129 7.050 1.00 43.31 176 THR A C 1
ATOM 1442 O O . THR A 1 176 ? -30.540 17.284 6.766 1.00 43.31 176 THR A O 1
ATOM 1445 N N . GLU A 1 177 ? -31.951 15.507 6.634 1.00 37.53 177 GLU A N 1
ATOM 1446 C CA . GLU A 1 177 ? -33.326 16.035 6.738 1.00 37.53 177 GLU A CA 1
ATOM 1447 C C . GLU A 1 177 ? -34.369 14.988 6.318 1.00 37.53 177 GLU A C 1
ATOM 1449 O O . GLU A 1 177 ? -34.233 14.378 5.233 1.00 37.53 177 GLU A O 1
#

pLDDT: mean 79.65, std 16.49, range [37.53, 96.5]

Secondary structure (DSSP, 8-state):
--------HHHHHHHHHHHHHHHHTT-------SSTTSSGGGHHHHHHHHHHHHHHHHHTTT---HHHHHHHHHHHHHHHHHSSPPPPP--S-----TT-HHHHHHHHHHHHHHHHHTTT-PPPHHHHHHHHHHHHHHHHHHHHH-SSTTHHHHHHHHHHHHTT-------------

Sequence (177 aa):
MGKRDRLSHDQKRKAKLKQRAERTGKHEKLAYSGRKYKTEEFAPILFRTEVGIYESYVICGRELTDDLIEAAIERMVIQMRKGPLPHFFKSNVITVVEGNEEELVIESIRRNWEILEEKGEMPGRDDLIGVLRTILHSLDLWRSQTLHPQGYLHFLEGFMKKLGVSIEEVRPISDTE

Foldseek 3Di:
DDPDPPDDPVNVVVVVVVVVVVVVPDDDQLADPDCPCVDPLNVLLLVLLLQLQLLLCLQVVNPDFLVLLLVLLVVVLVCLVVHDDPDDDPDPDDDDDVPCSSVSSNNSSVVSQVVCVVVVSRDDSVSSSVSSSNVSVVSVVQVVVDVDRCSSVVVSVVVCVVVVNDDDHPDPPPPDD

Radius of gyration: 17.44 Å; chains: 1; bounding box: 62×39×36 Å